Protein AF-A0A2E4VBP7-F1 (afdb_monomer)

Foldseek 3Di:
DVVVVVVVVVVVVVVVVVVVVVVVVVVVVPPPDPPPDDPQLVWQADCLGSVNPVDNPPCPDDDPDDDPPPPDPDDDDDAADFDDDWTGDDPDIDGDHDHDDPPPPPVPPCPPDPNQADPVRHGPVVVVVQVVCPAAHVVRDRPPDPD

Secondary structure (DSSP, 8-state):
-HHHHHHHHHHHHHHHHHHHHHHHHHHHTTSS----S-GGGGSB-STTTTTTSS--TT-S---S--BTTBS-------SSB--SPPEEETTEEE---BPPP-----------S---B-TTS-BHHHHHHHHHH-SS-TTSPPP----

pLDDT: mean 76.21, std 15.66, range [48.09, 95.81]

Sequence (147 aa):
MFKKYVFQNANLQLIFLATLIFLFFTTITQAEQYDQSSEYELYWHQWRGPTSNGIAPRSNNPPLEWSEQQNILWKLEIPGEGHASPIIWKDQIFILTSTPTEIENKEQPVENGNGDTDFFGIPLEQFKQAAQTGGRNRRGEAPNLNL

Solvent-accessible surface area (backbone atoms only — not comparable to full-atom values): 9770 Å² total; per-residue (Å²): 119,68,70,62,57,55,51,53,50,51,53,52,51,50,52,52,50,50,51,50,50,50,54,52,54,62,56,57,72,73,68,75,83,76,75,84,70,58,76,57,66,81,27,32,73,46,82,39,26,62,79,59,74,62,64,67,91,81,66,86,74,74,82,91,66,78,47,102,88,37,90,66,92,77,87,79,93,70,79,55,52,66,87,64,80,64,30,33,51,92,96,43,76,50,75,64,61,48,64,92,70,86,77,74,81,68,74,70,76,78,66,90,66,80,80,54,48,44,99,85,69,45,45,46,69,60,50,52,52,54,62,71,55,59,65,51,46,104,82,67,45,70,80,88,72,91,124

Radius of gyration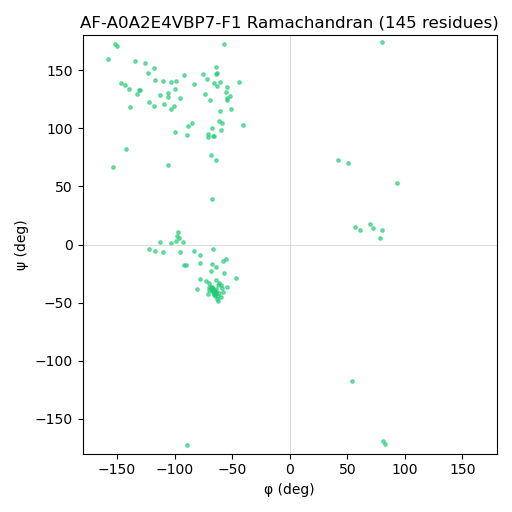: 36.06 Å; Cα contacts (8 Å, |Δi|>4): 85; chains: 1; bounding box: 49×52×113 Å

Mean predicted aligned error: 18.09 Å

Structure (mmCIF, N/CA/C/O backbone):
data_AF-A0A2E4VBP7-F1
#
_entry.id   AF-A0A2E4VBP7-F1
#
loop_
_atom_site.group_PDB
_atom_site.id
_atom_site.type_symbol
_atom_site.label_atom_id
_atom_site.label_alt_id
_atom_site.label_comp_id
_atom_site.label_asym_id
_atom_site.label_entity_id
_atom_site.label_seq_id
_atom_site.pdbx_PDB_ins_code
_atom_site.Cartn_x
_atom_site.Cartn_y
_atom_site.Cartn_z
_atom_site.occupancy
_atom_site.B_iso_or_equiv
_atom_site.auth_seq_id
_atom_site.auth_comp_id
_atom_site.auth_asym_id
_atom_site.auth_atom_id
_atom_site.pdbx_PDB_model_num
ATOM 1 N N . MET A 1 1 ? 24.071 -25.065 -72.689 1.00 60.31 1 MET A N 1
ATOM 2 C CA . MET A 1 1 ? 23.093 -25.614 -71.719 1.00 60.31 1 MET A CA 1
ATOM 3 C C . MET A 1 1 ? 23.465 -25.328 -70.254 1.00 60.31 1 MET A C 1
ATOM 5 O O . MET A 1 1 ? 22.591 -24.916 -69.508 1.00 60.31 1 MET A O 1
ATOM 9 N N . PHE A 1 2 ? 24.744 -25.418 -69.856 1.00 57.00 2 PHE A N 1
ATOM 10 C CA . PHE A 1 2 ? 25.214 -25.187 -68.472 1.00 57.00 2 PHE A CA 1
ATOM 11 C C . PHE A 1 2 ? 24.917 -23.803 -67.856 1.00 57.00 2 PHE A C 1
ATOM 13 O O . PHE A 1 2 ? 24.563 -23.725 -66.684 1.00 57.00 2 PHE A O 1
ATOM 20 N N . LYS A 1 3 ? 24.989 -22.705 -68.627 1.00 51.25 3 LYS A N 1
ATOM 21 C CA . LYS A 1 3 ? 24.734 -21.346 -68.099 1.00 51.25 3 LYS A CA 1
ATOM 22 C C . LYS A 1 3 ? 23.312 -21.155 -67.554 1.00 51.25 3 LYS A C 1
ATOM 24 O O . LYS A 1 3 ? 23.141 -20.440 -66.578 1.00 51.25 3 LYS A O 1
ATOM 29 N N . LYS A 1 4 ? 22.310 -21.819 -68.145 1.00 57.69 4 LYS A N 1
ATOM 30 C CA . LYS A 1 4 ? 20.900 -21.708 -67.727 1.00 57.69 4 LYS A CA 1
ATOM 31 C C . LYS A 1 4 ? 20.665 -22.376 -66.362 1.00 57.69 4 LYS A C 1
ATOM 33 O O . LYS A 1 4 ? 19.942 -21.833 -65.540 1.00 57.69 4 LYS A O 1
ATOM 38 N N . TYR A 1 5 ? 21.357 -23.491 -66.111 1.00 54.72 5 TYR A N 1
ATOM 39 C CA . TYR A 1 5 ? 21.292 -24.258 -64.862 1.00 54.72 5 TYR A CA 1
ATOM 40 C C . TYR A 1 5 ? 21.967 -23.519 -63.691 1.00 54.72 5 TYR A C 1
ATOM 42 O O . TYR A 1 5 ? 21.412 -23.430 -62.602 1.00 54.72 5 TYR A O 1
ATOM 50 N N . VAL A 1 6 ? 23.132 -22.904 -63.933 1.00 59.25 6 VAL A N 1
ATOM 51 C CA . VAL A 1 6 ? 2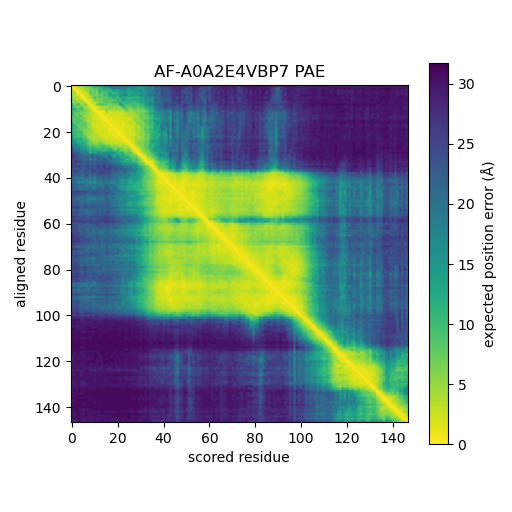3.847 -22.088 -62.929 1.00 59.25 6 VAL A CA 1
ATOM 52 C C . VAL A 1 6 ? 23.054 -20.827 -62.556 1.00 59.25 6 VAL A C 1
ATOM 54 O O . VAL A 1 6 ? 22.961 -20.486 -61.380 1.00 59.25 6 VAL A O 1
ATOM 57 N N . PHE A 1 7 ? 22.425 -20.166 -63.535 1.00 56.53 7 PHE A N 1
ATOM 58 C CA . PHE A 1 7 ? 21.608 -18.966 -63.305 1.00 56.53 7 PHE A CA 1
ATOM 59 C C . PHE A 1 7 ? 20.331 -19.272 -62.504 1.00 56.53 7 PHE A C 1
ATOM 61 O O . PHE A 1 7 ? 19.938 -18.503 -61.631 1.00 56.53 7 PHE A O 1
ATOM 68 N N . GLN A 1 8 ? 19.706 -20.426 -62.760 1.00 60.62 8 GLN A N 1
ATOM 69 C CA . GLN A 1 8 ? 18.514 -20.876 -62.039 1.00 60.62 8 GLN A CA 1
ATOM 70 C C . GLN A 1 8 ? 18.821 -21.209 -60.567 1.00 60.62 8 GLN A C 1
ATOM 72 O O . GLN A 1 8 ? 18.033 -20.867 -59.688 1.00 60.62 8 GLN A O 1
ATOM 77 N N . ASN A 1 9 ? 20.003 -21.771 -60.287 1.00 61.50 9 ASN A N 1
ATOM 78 C CA . ASN A 1 9 ? 20.472 -22.035 -58.924 1.00 61.50 9 ASN A CA 1
ATOM 79 C C . ASN A 1 9 ? 20.822 -20.747 -58.161 1.00 61.50 9 ASN A C 1
ATOM 81 O O . ASN A 1 9 ? 20.487 -20.633 -56.987 1.00 61.50 9 ASN A O 1
ATOM 85 N N . ALA A 1 10 ? 21.441 -19.760 -58.818 1.00 69.06 10 ALA A N 1
ATOM 86 C CA . ALA A 1 10 ? 21.752 -18.468 -58.200 1.00 69.06 10 ALA A CA 1
ATOM 87 C C . ALA A 1 10 ? 20.481 -17.697 -57.797 1.00 69.06 10 ALA A C 1
ATOM 89 O O . ALA A 1 10 ? 20.410 -17.155 -56.697 1.00 69.06 10 ALA A O 1
ATOM 90 N N . ASN A 1 11 ? 19.446 -17.718 -58.644 1.00 75.38 11 ASN A N 1
ATOM 91 C CA . ASN A 1 11 ? 18.155 -17.096 -58.340 1.00 75.38 11 ASN A CA 1
ATOM 92 C C . ASN A 1 11 ? 17.434 -17.797 -57.177 1.00 75.38 11 ASN A C 1
ATOM 94 O O . ASN A 1 11 ? 16.856 -17.128 -56.325 1.00 75.38 11 ASN A O 1
ATOM 98 N N . LEU A 1 12 ? 17.503 -19.131 -57.098 1.00 77.38 12 LEU A N 1
ATOM 99 C CA . LEU A 1 12 ? 16.916 -19.892 -55.992 1.00 77.38 12 LEU A CA 1
ATOM 100 C C . LEU A 1 12 ? 17.642 -19.630 -54.661 1.00 77.38 12 LEU A C 1
ATOM 102 O O . LEU A 1 12 ? 16.993 -19.471 -53.632 1.00 77.38 12 LEU A O 1
ATOM 106 N N . GLN A 1 13 ? 18.975 -19.530 -54.685 1.00 77.81 13 GLN A N 1
ATOM 107 C CA . GLN A 1 13 ? 19.798 -19.184 -53.518 1.00 77.81 13 GLN A CA 1
ATOM 108 C C . GLN A 1 13 ? 19.517 -17.757 -53.024 1.00 77.81 13 GLN A C 1
ATOM 110 O O . GLN A 1 13 ? 19.410 -17.538 -51.820 1.00 77.81 13 GLN A O 1
ATOM 115 N N . LEU A 1 14 ? 19.335 -16.801 -53.941 1.00 81.50 14 LEU A N 1
ATOM 116 C CA . LEU A 1 14 ? 18.959 -15.422 -53.613 1.00 81.50 14 LEU A CA 1
ATOM 117 C C . LEU A 1 14 ? 17.565 -15.336 -52.984 1.00 81.50 14 LEU A C 1
ATOM 119 O O . LEU A 1 14 ? 17.397 -14.632 -51.992 1.00 81.50 14 LEU A O 1
ATOM 123 N N . ILE A 1 15 ? 16.583 -16.074 -53.512 1.00 84.44 15 ILE A N 1
ATOM 124 C CA . ILE A 1 15 ? 15.232 -16.134 -52.934 1.00 84.44 15 ILE A CA 1
ATOM 125 C C . ILE A 1 15 ? 15.282 -16.774 -51.543 1.00 84.44 15 ILE A C 1
ATOM 127 O O . ILE A 1 15 ? 14.703 -16.231 -50.608 1.00 84.44 15 ILE A O 1
ATOM 131 N N . PHE A 1 16 ? 16.023 -17.874 -51.379 1.00 86.25 16 PHE A N 1
ATOM 132 C CA . PHE A 1 16 ? 16.179 -18.551 -50.092 1.00 86.25 16 PHE A CA 1
ATOM 133 C C . PHE A 1 16 ? 16.847 -17.649 -49.040 1.00 86.25 16 PHE A C 1
ATOM 135 O O . PHE A 1 16 ? 16.355 -17.527 -47.917 1.00 86.25 16 PHE A O 1
ATOM 142 N N . LEU A 1 17 ? 17.915 -16.939 -49.418 1.00 86.62 17 LEU A N 1
ATOM 143 C CA . LEU A 1 17 ? 18.590 -15.972 -48.552 1.00 86.62 17 LEU A CA 1
ATOM 144 C C . LEU A 1 17 ? 17.676 -14.787 -48.209 1.00 86.62 17 LEU A C 1
ATOM 146 O O . LEU A 1 17 ? 17.606 -14.394 -47.051 1.00 86.62 17 LEU A O 1
ATOM 150 N N . ALA A 1 18 ? 16.926 -14.257 -49.178 1.00 85.94 18 ALA A N 1
ATOM 151 C CA . ALA A 1 18 ? 15.967 -13.179 -48.946 1.00 85.94 18 ALA A CA 1
ATOM 152 C C . ALA A 1 18 ? 14.828 -13.612 -48.009 1.00 85.94 18 ALA A C 1
ATOM 154 O O . ALA A 1 18 ? 14.436 -12.837 -47.141 1.00 85.94 18 ALA A O 1
ATOM 155 N N . THR A 1 19 ? 14.339 -14.853 -48.117 1.00 84.81 19 THR A N 1
ATOM 156 C CA . THR A 1 19 ? 13.340 -15.395 -47.183 1.00 84.81 19 THR A CA 1
ATOM 157 C C . THR A 1 19 ? 13.907 -15.614 -45.786 1.00 84.81 19 THR A C 1
ATOM 159 O O . THR A 1 19 ? 13.227 -15.310 -44.813 1.00 84.81 19 THR A O 1
ATOM 162 N N . LEU A 1 20 ? 15.159 -16.067 -45.662 1.00 87.50 20 LEU A N 1
ATOM 163 C CA . LEU A 1 20 ? 15.829 -16.192 -44.366 1.00 87.50 20 LEU A CA 1
ATOM 164 C C . LEU A 1 20 ? 16.053 -14.826 -43.717 1.00 87.50 20 LEU A C 1
ATOM 166 O O . LEU A 1 20 ? 15.790 -14.676 -42.531 1.00 87.50 20 LEU A O 1
ATOM 170 N N . ILE A 1 21 ? 16.471 -13.826 -44.494 1.00 86.50 21 ILE A N 1
ATOM 171 C CA . ILE A 1 21 ? 16.630 -12.446 -44.028 1.00 86.50 21 ILE A CA 1
ATOM 172 C C . ILE A 1 21 ? 15.272 -11.878 -43.605 1.00 86.50 21 ILE A C 1
ATOM 174 O O . ILE A 1 21 ? 15.168 -11.331 -42.514 1.00 86.50 21 ILE A O 1
ATOM 178 N N . PHE A 1 22 ? 14.219 -12.054 -44.406 1.00 83.00 22 PHE A N 1
ATOM 179 C CA . PHE A 1 22 ? 12.868 -11.609 -44.056 1.00 83.00 22 PHE A CA 1
ATOM 180 C C . PHE A 1 22 ? 12.374 -12.263 -42.760 1.00 83.00 22 PHE A C 1
ATOM 182 O O . PHE A 1 22 ? 11.915 -11.558 -41.867 1.00 83.00 22 PHE A O 1
ATOM 189 N N . LEU A 1 23 ? 12.555 -13.578 -42.598 1.00 80.94 23 LEU A N 1
ATOM 190 C CA . LEU A 1 23 ? 12.221 -14.281 -41.356 1.00 80.94 23 LEU A CA 1
ATOM 191 C C . LEU A 1 23 ? 13.036 -13.752 -40.165 1.00 80.94 23 LEU A C 1
ATOM 193 O O . LEU A 1 23 ? 12.469 -13.493 -39.105 1.00 80.94 23 LEU A O 1
ATOM 197 N N . PHE A 1 24 ? 14.331 -13.495 -40.351 1.00 76.31 24 PHE A N 1
ATOM 198 C CA . PHE A 1 24 ? 15.199 -12.936 -39.313 1.00 76.31 24 PHE A CA 1
ATOM 199 C C . PHE A 1 24 ? 14.773 -11.513 -38.909 1.00 76.31 24 PHE A C 1
ATOM 201 O O . PHE A 1 24 ? 14.670 -11.208 -37.721 1.00 76.31 24 PHE A O 1
ATOM 208 N N . PHE A 1 25 ? 14.413 -10.661 -39.874 1.00 71.88 25 PHE A N 1
ATOM 209 C CA . PHE A 1 25 ? 13.876 -9.323 -39.608 1.00 71.88 25 PHE A CA 1
ATOM 210 C C . PHE A 1 25 ? 12.503 -9.372 -38.921 1.00 71.88 25 PHE A C 1
ATOM 212 O O . PHE A 1 25 ? 12.286 -8.605 -37.986 1.00 71.88 25 PHE A O 1
ATOM 219 N N . THR A 1 26 ? 11.611 -10.306 -39.286 1.00 68.75 26 THR A N 1
ATOM 220 C CA . THR A 1 26 ? 10.321 -10.467 -38.582 1.00 68.75 26 THR A CA 1
ATOM 221 C C . THR A 1 26 ? 10.486 -10.903 -37.126 1.00 68.75 26 THR A C 1
ATOM 223 O O . THR A 1 26 ? 9.683 -10.510 -36.284 1.00 68.75 26 THR A O 1
ATOM 226 N N . THR A 1 27 ? 11.536 -11.664 -36.796 1.00 62.78 27 THR A N 1
ATOM 227 C CA . THR A 1 27 ? 11.816 -12.050 -35.404 1.00 62.78 27 THR A CA 1
ATOM 228 C C . THR A 1 27 ? 12.455 -10.933 -34.581 1.00 62.78 27 THR A C 1
ATOM 230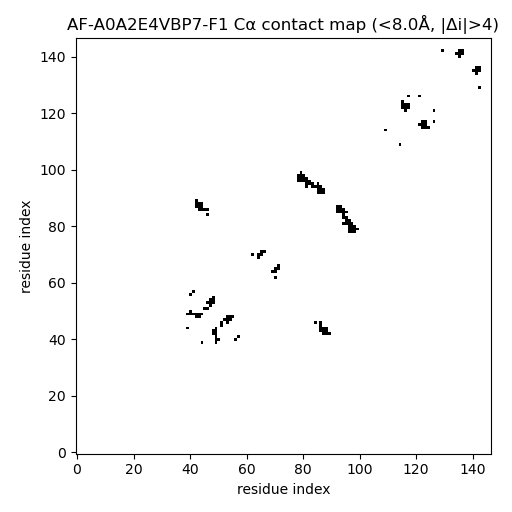 O O . THR A 1 27 ? 12.209 -10.861 -33.381 1.00 62.78 27 THR A O 1
ATOM 233 N N . ILE A 1 28 ? 13.229 -10.032 -35.198 1.00 64.81 28 ILE A N 1
ATOM 234 C CA . ILE A 1 28 ? 13.880 -8.928 -34.473 1.00 64.81 28 ILE A CA 1
ATOM 235 C C . ILE A 1 28 ? 12.857 -7.859 -34.049 1.00 64.81 28 ILE A C 1
ATOM 237 O O . ILE A 1 28 ? 12.993 -7.286 -32.974 1.00 64.81 28 ILE A O 1
ATOM 241 N N . THR A 1 29 ? 11.777 -7.649 -34.814 1.00 59.28 29 THR A N 1
ATOM 242 C CA . THR A 1 29 ? 10.710 -6.689 -34.453 1.00 59.28 29 THR A CA 1
ATOM 243 C C . THR A 1 29 ? 9.943 -7.060 -33.173 1.00 59.28 29 THR A C 1
ATOM 245 O O . THR A 1 29 ? 9.342 -6.186 -32.560 1.00 59.28 29 THR A O 1
ATOM 248 N N . GLN A 1 30 ? 9.982 -8.319 -32.723 1.00 58.31 30 GLN A N 1
ATOM 249 C CA . GLN A 1 30 ? 9.288 -8.770 -31.504 1.00 58.31 30 GLN A CA 1
ATOM 250 C C . GLN A 1 30 ? 10.164 -8.703 -30.237 1.00 58.31 30 GLN A C 1
ATOM 252 O O . GLN A 1 30 ? 9.723 -9.125 -29.171 1.00 58.31 30 GLN A O 1
ATOM 257 N N . ALA A 1 31 ? 11.411 -8.229 -30.335 1.00 56.66 31 ALA A N 1
ATOM 258 C CA . ALA A 1 31 ? 12.365 -8.256 -29.223 1.00 56.66 31 ALA A CA 1
ATOM 259 C C . ALA A 1 31 ? 12.415 -6.958 -28.399 1.00 56.66 31 ALA A C 1
ATOM 261 O O . ALA A 1 31 ? 13.075 -6.920 -27.361 1.00 56.66 31 ALA A O 1
ATOM 262 N N . GLU A 1 32 ? 11.725 -5.899 -28.818 1.00 59.78 32 GLU A N 1
ATOM 263 C CA . GLU A 1 32 ? 11.747 -4.628 -28.102 1.00 59.78 32 GLU A CA 1
ATOM 264 C C . GLU A 1 32 ? 10.449 -4.451 -27.303 1.00 59.78 32 GLU A C 1
ATOM 266 O O . GLU A 1 32 ? 9.375 -4.338 -27.880 1.00 59.78 32 GLU A O 1
ATOM 271 N N . GLN A 1 33 ? 10.580 -4.399 -25.968 1.00 55.91 33 GLN A N 1
ATOM 272 C CA . GLN A 1 33 ? 9.536 -4.134 -24.955 1.00 55.91 33 GLN A CA 1
ATOM 273 C C . GLN A 1 33 ? 8.836 -5.365 -24.339 1.00 55.91 33 GLN A C 1
ATOM 275 O O . GLN A 1 33 ? 7.615 -5.414 -24.230 1.00 55.91 33 GLN A O 1
ATOM 280 N N . TYR A 1 34 ? 9.604 -6.323 -23.815 1.00 51.19 34 TYR A N 1
ATOM 281 C CA . TYR A 1 34 ? 9.141 -7.103 -22.659 1.00 51.19 34 TYR A CA 1
ATOM 282 C C . TYR A 1 34 ? 9.798 -6.504 -21.409 1.00 51.19 34 TYR A C 1
ATOM 284 O O . TYR A 1 34 ? 10.967 -6.782 -21.135 1.00 51.19 34 TYR A O 1
ATOM 292 N N . ASP A 1 35 ? 9.091 -5.623 -20.691 1.00 57.62 35 ASP A N 1
ATOM 293 C CA . ASP A 1 35 ? 9.496 -5.218 -19.337 1.00 57.62 35 ASP A CA 1
ATOM 294 C C . ASP A 1 35 ? 9.528 -6.505 -18.495 1.00 57.62 35 ASP A C 1
ATOM 296 O O . ASP A 1 35 ? 8.496 -7.098 -18.200 1.00 57.62 35 ASP A O 1
ATOM 300 N N . GLN A 1 36 ? 10.731 -7.004 -18.204 1.00 53.25 36 GLN A N 1
ATOM 301 C CA . GLN A 1 36 ? 10.957 -8.225 -17.421 1.00 53.25 36 GLN A CA 1
ATOM 302 C C . GLN A 1 36 ? 10.527 -8.068 -15.953 1.00 53.25 36 GLN A C 1
ATOM 304 O O . GLN A 1 36 ? 10.609 -9.039 -15.200 1.00 53.25 36 GLN A O 1
ATOM 309 N N . SER A 1 37 ? 10.086 -6.882 -15.515 1.00 61.66 37 SER A N 1
ATOM 310 C CA . SER A 1 37 ? 9.530 -6.733 -14.175 1.00 61.66 37 SER A CA 1
ATOM 311 C C . SER A 1 37 ? 8.186 -7.452 -14.071 1.00 61.66 37 SER A C 1
ATOM 313 O O . SER A 1 37 ? 7.261 -7.245 -14.856 1.00 61.66 37 SER A O 1
ATOM 315 N N . SER A 1 38 ? 8.086 -8.353 -13.095 1.00 76.38 38 SER A N 1
ATOM 316 C CA . SER A 1 38 ? 6.816 -9.006 -12.797 1.00 76.38 38 SER A CA 1
ATOM 317 C C . SER A 1 38 ? 5.786 -7.944 -12.392 1.00 76.38 38 SER A C 1
ATOM 319 O O . SER A 1 38 ? 6.133 -7.021 -11.657 1.00 76.38 38 SER A O 1
ATOM 321 N N . GLU A 1 39 ? 4.531 -8.079 -12.836 1.00 84.00 39 GLU A N 1
ATOM 322 C CA . GLU A 1 39 ? 3.416 -7.160 -12.521 1.00 84.00 39 GLU A CA 1
ATOM 323 C C . GLU A 1 39 ? 3.333 -6.811 -11.018 1.00 84.00 39 GLU A C 1
ATOM 325 O O . GLU A 1 39 ? 2.945 -5.706 -10.650 1.00 84.00 39 GLU A O 1
ATOM 330 N N . TYR A 1 40 ? 3.780 -7.721 -10.150 1.00 85.69 40 TYR A N 1
ATOM 331 C CA . TYR A 1 40 ? 3.891 -7.542 -8.703 1.00 85.69 40 TYR A CA 1
ATOM 332 C C . TYR A 1 40 ? 4.715 -6.317 -8.278 1.00 85.69 40 TYR A C 1
ATOM 334 O O . TYR A 1 40 ? 4.332 -5.652 -7.322 1.00 85.69 40 TYR A O 1
ATOM 342 N N . GLU A 1 41 ? 5.785 -5.970 -8.999 1.00 89.38 41 GLU A N 1
ATOM 343 C CA . GLU A 1 41 ? 6.663 -4.823 -8.696 1.00 89.38 41 GLU A CA 1
ATOM 344 C C . GLU A 1 41 ? 5.965 -3.464 -8.880 1.00 89.38 41 GLU A C 1
ATOM 346 O O . GLU A 1 41 ? 6.440 -2.438 -8.389 1.00 89.38 41 GLU A O 1
ATOM 351 N N . LEU A 1 42 ? 4.827 -3.441 -9.585 1.00 90.12 42 LEU A N 1
ATOM 352 C CA . LEU A 1 42 ? 3.996 -2.247 -9.744 1.00 90.12 42 LEU A CA 1
ATOM 353 C C . LEU A 1 42 ? 3.135 -1.964 -8.506 1.00 90.12 42 LEU A C 1
ATOM 355 O O . LEU A 1 42 ? 2.599 -0.863 -8.378 1.00 90.12 42 LEU A O 1
ATOM 359 N N . TYR A 1 43 ? 2.986 -2.939 -7.608 1.00 93.31 43 TYR A N 1
ATOM 360 C CA . TYR A 1 43 ? 2.018 -2.910 -6.518 1.00 93.31 43 TYR A CA 1
ATOM 361 C C . TYR A 1 43 ? 2.674 -3.132 -5.151 1.00 93.31 43 TYR A C 1
ATOM 363 O O . TYR A 1 43 ? 3.737 -3.733 -5.025 1.00 93.31 43 TYR A O 1
ATOM 371 N N . TRP A 1 44 ? 2.019 -2.657 -4.089 1.00 94.50 44 TRP A N 1
ATOM 372 C CA . TRP A 1 44 ? 2.490 -2.810 -2.709 1.00 94.50 44 TRP A CA 1
ATOM 373 C C . TRP A 1 44 ? 1.646 -3.862 -1.989 1.00 94.50 44 TRP A C 1
ATOM 375 O O . TRP A 1 44 ? 0.828 -3.564 -1.119 1.00 94.50 44 TRP A O 1
ATOM 385 N N . HIS A 1 45 ? 1.806 -5.112 -2.416 1.00 93.31 45 HIS A N 1
ATOM 386 C CA . HIS A 1 45 ? 0.877 -6.195 -2.087 1.00 93.31 45 HIS A CA 1
ATOM 387 C C . HIS A 1 45 ? 1.110 -6.871 -0.725 1.00 93.31 45 HIS A C 1
ATOM 389 O O . HIS A 1 45 ? 0.345 -7.749 -0.334 1.00 93.31 45 HIS A O 1
ATOM 395 N N . GLN A 1 46 ? 2.178 -6.515 -0.010 1.00 92.44 46 GLN A N 1
ATOM 396 C CA . GLN A 1 46 ? 2.552 -7.135 1.262 1.00 92.44 46 GLN A CA 1
ATOM 397 C C . GLN A 1 46 ? 3.318 -6.168 2.166 1.00 92.44 46 GLN A C 1
ATOM 399 O O . GLN A 1 46 ? 3.731 -5.078 1.752 1.00 92.44 46 GLN A O 1
ATOM 404 N N . TRP A 1 47 ? 3.560 -6.600 3.407 1.00 92.56 47 TRP A N 1
ATOM 405 C CA . TRP A 1 47 ? 4.431 -5.877 4.327 1.00 92.56 47 TRP A CA 1
ATOM 406 C C . TRP A 1 47 ? 5.803 -5.656 3.684 1.00 92.56 47 TRP A C 1
ATOM 408 O O . TRP A 1 47 ? 6.464 -6.608 3.281 1.00 92.56 47 TRP A O 1
ATOM 418 N N . ARG A 1 48 ? 6.224 -4.385 3.615 1.00 92.88 48 ARG A N 1
ATOM 419 C CA . ARG A 1 48 ? 7.481 -3.928 2.990 1.00 92.88 48 ARG A CA 1
ATOM 420 C C . ARG A 1 48 ? 7.547 -4.031 1.458 1.00 92.88 48 ARG A C 1
ATOM 422 O O . ARG A 1 48 ? 8.639 -3.916 0.905 1.00 92.88 48 ARG A O 1
ATOM 429 N N . GLY A 1 49 ? 6.407 -4.157 0.783 1.00 92.75 49 GLY A N 1
ATOM 430 C CA . GLY A 1 49 ? 6.313 -3.983 -0.666 1.00 92.75 49 GLY A CA 1
ATOM 431 C C . GLY A 1 49 ? 6.748 -5.210 -1.477 1.00 92.75 49 GLY A C 1
ATOM 432 O O . GLY A 1 49 ? 6.913 -6.295 -0.915 1.00 92.75 49 GLY A O 1
ATOM 433 N N . PRO A 1 50 ? 6.915 -5.062 -2.801 1.00 92.50 50 PRO A N 1
ATOM 434 C CA . PRO A 1 50 ? 7.106 -6.192 -3.716 1.00 92.50 50 PRO A CA 1
ATOM 435 C C . PRO A 1 50 ? 8.383 -6.990 -3.420 1.00 92.50 50 PRO A C 1
ATOM 437 O O . PRO A 1 50 ? 8.382 -8.217 -3.450 1.00 92.50 50 PRO A O 1
ATOM 440 N N . THR A 1 51 ? 9.438 -6.297 -2.993 1.00 92.50 51 THR A N 1
ATOM 441 C CA . THR A 1 51 ? 10.753 -6.867 -2.666 1.00 92.50 51 THR A CA 1
ATOM 442 C C . THR A 1 51 ? 10.972 -7.122 -1.171 1.00 92.50 51 THR A C 1
ATOM 444 O O . THR A 1 51 ? 12.092 -7.424 -0.758 1.00 92.50 51 THR A O 1
ATOM 447 N N . SER A 1 52 ? 9.945 -6.959 -0.326 1.00 92.44 52 SER A N 1
ATOM 448 C CA . SER A 1 52 ? 9.996 -7.169 1.136 1.00 92.44 52 SER A CA 1
ATOM 449 C C . SER A 1 52 ? 11.058 -6.356 1.902 1.00 92.44 52 SER A C 1
ATOM 451 O O . SER A 1 52 ? 11.345 -6.639 3.067 1.00 92.44 52 SER A O 1
ATOM 453 N N . ASN A 1 53 ? 11.641 -5.324 1.290 1.00 93.81 53 ASN A N 1
ATOM 454 C CA . ASN A 1 53 ? 12.719 -4.506 1.863 1.00 93.81 53 ASN A CA 1
ATOM 455 C C . ASN A 1 53 ? 12.279 -3.071 2.215 1.00 93.81 53 ASN A C 1
ATOM 457 O O . ASN A 1 53 ? 13.039 -2.338 2.841 1.00 93.81 53 ASN A O 1
ATOM 461 N N . GLY A 1 54 ? 11.050 -2.677 1.867 1.00 91.31 54 GLY A N 1
ATOM 462 C CA . GLY A 1 54 ? 10.492 -1.354 2.146 1.00 91.31 54 GLY A CA 1
ATOM 463 C C . GLY A 1 54 ? 10.948 -0.270 1.172 1.00 91.31 54 GLY A C 1
ATOM 464 O O . GLY A 1 54 ? 10.736 0.907 1.448 1.00 91.31 54 GLY A O 1
ATOM 465 N N . ILE A 1 55 ? 11.567 -0.644 0.051 1.00 91.12 55 ILE A N 1
ATOM 466 C CA . ILE A 1 55 ? 12.021 0.281 -0.989 1.00 91.12 55 ILE A CA 1
ATOM 467 C C . ILE A 1 55 ? 10.998 0.278 -2.124 1.00 91.12 55 ILE A C 1
ATOM 469 O O . ILE A 1 55 ? 10.565 -0.782 -2.562 1.00 91.12 55 ILE A O 1
ATOM 473 N N . ALA A 1 56 ? 10.618 1.463 -2.608 1.00 89.81 56 ALA A N 1
ATOM 474 C CA . ALA A 1 56 ? 9.764 1.608 -3.781 1.00 89.81 56 ALA A CA 1
ATOM 475 C C . ALA A 1 56 ? 10.629 1.568 -5.060 1.00 89.81 56 ALA A C 1
ATOM 477 O O . ALA A 1 56 ? 11.289 2.561 -5.366 1.00 89.81 56 ALA A O 1
ATOM 478 N N . PRO A 1 57 ? 10.636 0.463 -5.827 1.00 86.62 57 PRO A N 1
ATOM 479 C CA . PRO A 1 57 ? 11.609 0.234 -6.903 1.00 86.62 57 PRO A CA 1
ATOM 480 C C . PRO A 1 57 ? 11.440 1.180 -8.098 1.00 86.62 57 PRO A C 1
ATOM 482 O O . PRO A 1 57 ? 12.385 1.402 -8.850 1.00 86.62 57 PRO A O 1
ATOM 485 N N . ARG A 1 58 ? 10.239 1.742 -8.281 1.00 80.94 58 ARG A N 1
ATOM 486 C CA . ARG A 1 58 ? 9.890 2.622 -9.410 1.00 80.94 58 ARG A CA 1
ATOM 487 C C . ARG A 1 58 ? 9.628 4.073 -8.996 1.00 80.94 58 ARG A C 1
ATOM 489 O O . ARG A 1 58 ? 9.269 4.893 -9.839 1.00 80.94 58 ARG A O 1
ATOM 496 N N . SER A 1 59 ? 9.778 4.399 -7.711 1.00 78.44 59 SER A N 1
ATOM 497 C CA . SER A 1 59 ? 9.557 5.760 -7.218 1.00 78.44 59 SER A CA 1
ATOM 498 C C . SER A 1 59 ? 10.855 6.555 -7.293 1.00 78.44 59 SER A C 1
ATOM 500 O O . SER A 1 59 ? 11.680 6.511 -6.385 1.00 78.44 59 SER A O 1
ATOM 502 N N . ASN A 1 60 ? 11.039 7.280 -8.395 1.00 78.19 60 ASN A N 1
ATOM 503 C CA . ASN A 1 60 ? 12.270 8.040 -8.626 1.00 78.19 60 ASN A CA 1
ATOM 504 C C . ASN A 1 60 ? 12.205 9.476 -8.086 1.00 78.19 60 ASN A C 1
ATOM 506 O O . ASN A 1 60 ? 13.242 10.117 -7.955 1.00 78.19 60 ASN A O 1
ATOM 510 N N . ASN A 1 61 ? 11.007 10.000 -7.806 1.00 87.56 61 ASN A N 1
ATOM 511 C CA . ASN A 1 61 ? 10.834 11.389 -7.380 1.00 87.56 61 ASN A CA 1
ATOM 512 C C . ASN A 1 61 ? 9.569 11.581 -6.520 1.00 87.56 61 ASN A C 1
ATOM 514 O O . ASN A 1 61 ? 8.602 12.197 -6.980 1.00 87.56 61 ASN A O 1
ATOM 518 N N . PRO A 1 62 ? 9.520 11.012 -5.301 1.00 89.44 62 PRO A N 1
ATOM 519 C CA . PRO A 1 62 ? 8.421 11.284 -4.384 1.00 89.44 62 PRO A CA 1
ATOM 520 C C . PRO A 1 62 ? 8.421 12.771 -3.974 1.00 89.44 62 PRO A C 1
ATOM 522 O O . PRO A 1 62 ? 9.493 13.369 -3.846 1.00 89.44 62 PRO A O 1
ATOM 525 N N . PRO A 1 63 ? 7.249 13.388 -3.745 1.00 91.06 63 PRO A N 1
ATOM 526 C CA . PRO A 1 63 ? 7.185 14.766 -3.272 1.00 91.06 63 PRO A CA 1
ATOM 527 C C . PRO A 1 63 ? 7.818 14.897 -1.880 1.00 91.06 63 PRO A C 1
ATOM 529 O O . PRO A 1 63 ? 7.598 14.071 -0.991 1.00 91.06 63 PRO A O 1
ATOM 532 N N . LEU A 1 64 ? 8.619 15.950 -1.709 1.00 94.19 64 LEU A N 1
ATOM 533 C CA . LEU A 1 64 ? 9.403 16.204 -0.494 1.00 94.19 64 LEU A CA 1
ATOM 534 C C . LEU A 1 64 ? 8.664 17.072 0.533 1.00 94.19 64 LEU A C 1
ATOM 536 O O . LEU A 1 64 ? 9.030 17.088 1.704 1.00 94.19 64 LEU A O 1
ATOM 540 N N . GLU A 1 65 ? 7.624 17.778 0.100 1.00 95.44 65 GLU A N 1
ATOM 541 C CA . GLU A 1 65 ? 6.821 18.670 0.934 1.00 95.44 65 GLU A CA 1
ATOM 542 C C . GLU A 1 65 ? 5.383 18.170 1.001 1.00 95.44 65 GLU A C 1
ATOM 544 O O . GLU A 1 65 ? 4.836 17.710 -0.001 1.00 95.44 65 GLU A O 1
ATOM 549 N N . TRP A 1 66 ? 4.762 18.276 2.170 1.00 94.62 66 TRP A N 1
ATOM 550 C CA . TRP A 1 66 ? 3.396 17.819 2.405 1.00 94.62 66 TRP A CA 1
ATOM 551 C C . TRP A 1 66 ? 2.691 18.789 3.347 1.00 94.62 66 TRP A C 1
ATOM 553 O O . TRP A 1 66 ? 3.270 19.222 4.344 1.00 94.62 66 TRP A O 1
ATOM 563 N N . SER A 1 67 ? 1.436 19.116 3.050 1.00 93.06 67 SER A N 1
ATOM 564 C CA . SER A 1 67 ? 0.560 19.869 3.951 1.00 93.06 67 SER A CA 1
ATOM 565 C C . SER A 1 67 ? -0.894 19.470 3.716 1.00 93.06 67 SER A C 1
ATOM 567 O O . SER A 1 67 ? -1.204 18.811 2.727 1.00 93.06 67 SER A O 1
ATOM 569 N N . GLU A 1 68 ? -1.809 19.913 4.580 1.00 90.62 68 GLU A N 1
ATOM 570 C CA . GLU A 1 68 ? -3.255 19.724 4.367 1.00 90.62 68 GLU A CA 1
ATOM 571 C C . GLU A 1 68 ? -3.749 20.345 3.040 1.00 90.62 68 GLU A C 1
ATOM 573 O O . GLU A 1 68 ? -4.851 20.0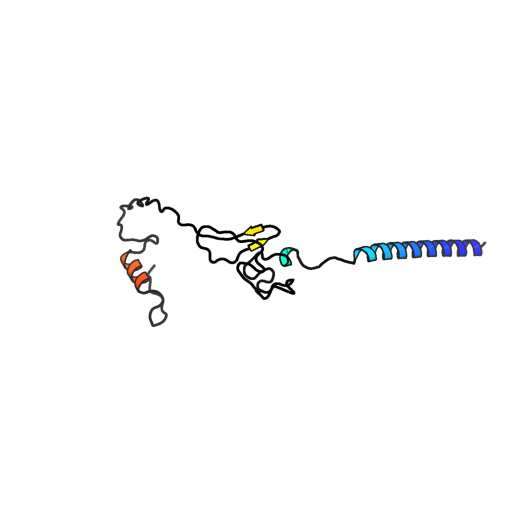40 2.594 1.00 90.62 68 GLU A O 1
ATOM 578 N N . GLN A 1 69 ? -2.949 21.204 2.393 1.00 91.56 69 GLN A N 1
ATOM 579 C CA . GLN A 1 69 ? -3.274 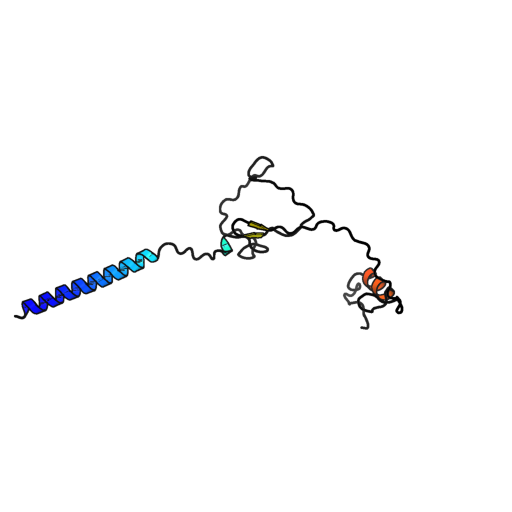21.857 1.122 1.00 91.56 69 GLN A CA 1
ATOM 580 C C . GLN A 1 69 ? -2.328 21.483 -0.034 1.00 91.56 69 GLN A C 1
ATOM 582 O O . GLN A 1 69 ? -2.567 21.906 -1.164 1.00 91.56 69 GLN A O 1
ATOM 587 N N . GLN A 1 70 ? -1.255 20.724 0.211 1.00 94.94 70 GLN A N 1
ATOM 588 C CA . GLN A 1 70 ? -0.199 20.452 -0.770 1.00 94.94 70 GLN A CA 1
ATOM 589 C C . GLN A 1 70 ? 0.091 18.955 -0.860 1.00 94.94 70 GLN A C 1
ATOM 591 O O . GLN A 1 70 ? 0.308 18.288 0.148 1.00 94.94 70 GLN A O 1
ATOM 596 N N . ASN A 1 71 ? 0.159 18.448 -2.094 1.00 94.31 71 ASN A N 1
ATOM 597 C CA . ASN A 1 71 ? 0.522 17.066 -2.423 1.00 94.31 71 ASN A CA 1
ATOM 598 C C . ASN A 1 71 ? -0.414 15.975 -1.851 1.00 94.31 71 ASN A C 1
ATOM 600 O O . ASN A 1 71 ? -0.105 14.795 -1.974 1.00 94.31 71 ASN A O 1
ATOM 604 N N . ILE A 1 72 ? -1.595 16.334 -1.328 1.00 93.69 72 ILE A N 1
ATOM 605 C CA . ILE A 1 72 ? -2.671 15.400 -0.953 1.00 93.69 72 ILE A CA 1
ATOM 606 C C . ILE A 1 72 ? -3.736 15.378 -2.056 1.00 93.69 72 ILE A C 1
ATOM 608 O O . ILE A 1 72 ? -4.359 16.397 -2.340 1.00 93.69 72 ILE A O 1
ATOM 612 N N . LEU A 1 73 ? -3.966 14.210 -2.668 1.00 92.62 73 LEU A N 1
ATOM 613 C CA . LEU A 1 73 ? -5.000 14.040 -3.699 1.00 92.62 73 LEU A CA 1
ATOM 614 C C . LEU A 1 73 ? -6.401 13.865 -3.094 1.00 92.62 73 LEU A C 1
ATOM 616 O O . LEU A 1 73 ? -7.385 14.357 -3.639 1.00 92.62 73 LEU A O 1
ATOM 620 N N . TRP A 1 74 ? -6.492 13.140 -1.981 1.00 93.88 74 TRP A N 1
ATOM 621 C CA . TRP A 1 74 ? -7.736 12.861 -1.273 1.00 93.88 74 TRP A CA 1
ATOM 622 C C . TRP A 1 74 ? -7.447 12.499 0.184 1.00 93.88 74 TRP A C 1
ATOM 624 O O . TRP A 1 74 ? -6.339 12.094 0.537 1.00 93.88 74 TRP A O 1
ATOM 634 N N . LYS A 1 75 ? -8.472 12.638 1.025 1.00 91.69 75 LYS A N 1
ATOM 635 C CA . LYS A 1 75 ? -8.466 12.249 2.435 1.00 91.69 75 LYS A CA 1
ATOM 636 C C . LYS A 1 75 ? -9.817 11.623 2.751 1.00 91.69 75 LYS A C 1
ATOM 638 O O . LYS A 1 75 ? -10.846 12.155 2.341 1.00 91.69 75 LYS A O 1
ATOM 643 N N . LEU A 1 76 ? -9.800 10.493 3.444 1.00 92.50 76 LEU A N 1
ATOM 644 C CA . LEU A 1 76 ? -10.997 9.757 3.828 1.00 92.50 76 LEU A CA 1
ATOM 645 C C . LEU A 1 76 ? -10.891 9.393 5.306 1.00 92.50 76 LEU A C 1
ATOM 647 O O . LEU A 1 76 ? -9.867 8.863 5.734 1.00 92.50 76 LEU A O 1
ATOM 651 N N . GLU A 1 77 ? -11.937 9.692 6.071 1.00 92.94 77 GLU A N 1
ATOM 652 C CA . GLU A 1 77 ? -12.062 9.214 7.445 1.00 92.94 77 GLU A CA 1
ATOM 653 C C . GLU A 1 77 ? -12.398 7.721 7.427 1.00 92.94 77 GLU A C 1
ATOM 655 O O . GLU A 1 77 ? -13.302 7.284 6.712 1.00 92.94 77 GLU A O 1
ATOM 660 N N . ILE A 1 78 ? -11.640 6.936 8.189 1.00 92.50 78 ILE A N 1
ATOM 661 C CA . ILE A 1 78 ? -11.783 5.485 8.251 1.00 92.50 78 ILE A CA 1
ATOM 662 C C . ILE A 1 78 ? -12.278 5.121 9.656 1.00 92.50 78 ILE A C 1
ATOM 664 O O . ILE A 1 78 ? -11.662 5.550 10.629 1.00 92.50 78 ILE A O 1
ATOM 668 N N . PRO A 1 79 ? -13.360 4.334 9.789 1.00 91.94 79 PRO A N 1
ATOM 669 C CA . PRO A 1 79 ? -13.883 3.956 11.092 1.00 91.94 79 PRO A CA 1
ATOM 670 C C . PRO A 1 79 ? -12.975 2.947 11.805 1.00 91.94 79 PRO A C 1
ATOM 672 O O . PRO A 1 79 ? -12.469 1.992 11.204 1.00 91.94 79 PRO A O 1
ATOM 675 N N . GLY A 1 80 ? -12.873 3.115 13.122 1.00 92.19 80 GLY A N 1
ATOM 676 C CA . GLY A 1 80 ? -12.101 2.235 13.990 1.00 92.19 80 GLY A CA 1
ATOM 677 C C . GLY A 1 80 ? -10.609 2.559 14.021 1.00 92.19 80 GLY A C 1
ATOM 678 O O . GLY A 1 80 ? -10.153 3.568 13.495 1.00 92.19 80 GLY A O 1
ATOM 679 N N . GLU A 1 81 ? -9.851 1.674 14.658 1.00 91.81 81 GLU A N 1
ATOM 680 C CA . GLU A 1 81 ? -8.409 1.815 14.876 1.00 91.81 81 GLU A CA 1
ATOM 681 C C . GLU A 1 81 ? -7.639 0.797 14.025 1.00 91.81 81 GLU A C 1
ATOM 683 O O . GLU A 1 81 ? -8.057 -0.355 13.891 1.00 91.81 81 GLU A O 1
ATOM 688 N N . GLY A 1 82 ? -6.498 1.185 13.454 1.00 91.12 82 GLY A N 1
ATOM 689 C CA . GLY A 1 82 ? -5.689 0.311 12.600 1.00 91.12 82 GLY A CA 1
ATOM 690 C C . GLY A 1 82 ? -4.192 0.579 12.731 1.00 91.12 82 GLY A C 1
ATOM 691 O O .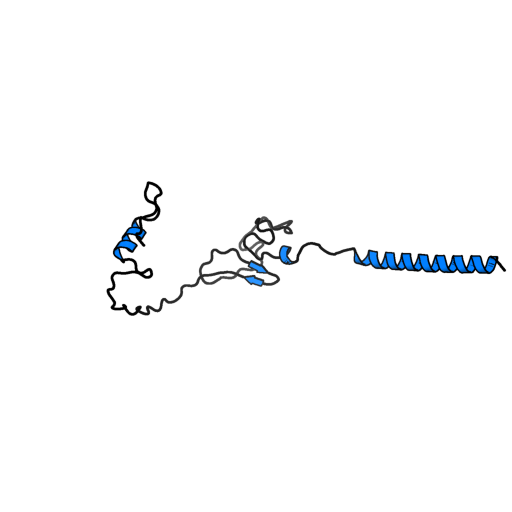 GLY A 1 82 ? -3.752 1.723 12.794 1.00 91.12 82 GLY A O 1
ATOM 692 N N . HIS A 1 83 ? -3.392 -0.491 12.755 1.00 90.88 83 HIS A N 1
ATOM 693 C CA . HIS A 1 83 ? -1.921 -0.420 12.830 1.00 90.88 83 HIS A CA 1
ATOM 694 C C . HIS A 1 83 ? -1.218 -1.132 11.668 1.00 90.88 83 HIS A C 1
ATOM 696 O O . HIS A 1 83 ? 0.010 -1.125 11.579 1.00 90.88 83 HIS A O 1
ATOM 702 N N . ALA A 1 84 ? -1.981 -1.785 10.790 1.00 90.19 84 ALA A N 1
ATOM 703 C CA . ALA A 1 84 ? -1.431 -2.485 9.641 1.00 90.19 84 ALA A CA 1
ATOM 704 C C . ALA A 1 84 ? -1.015 -1.491 8.549 1.00 90.19 84 ALA A C 1
ATOM 706 O O . ALA A 1 84 ? -1.670 -0.471 8.334 1.00 90.19 84 ALA A O 1
ATOM 707 N N . SER A 1 85 ? 0.048 -1.819 7.812 1.00 90.62 85 SER A N 1
ATOM 708 C CA . SER A 1 85 ? 0.358 -1.115 6.568 1.00 90.62 85 SER A CA 1
ATOM 709 C C . SER A 1 85 ? -0.745 -1.378 5.537 1.00 90.62 85 SER A C 1
ATOM 711 O O . SER A 1 85 ? -1.168 -2.532 5.416 1.00 90.62 85 SER A O 1
ATOM 713 N N . PRO A 1 86 ? -1.173 -0.369 4.762 1.00 93.50 86 PRO A N 1
ATOM 714 C CA . PRO A 1 86 ? -2.127 -0.578 3.682 1.00 93.50 86 PRO A CA 1
ATOM 715 C C . PRO A 1 86 ? -1.538 -1.489 2.599 1.00 93.50 86 PRO A C 1
ATOM 717 O O . PRO A 1 86 ? -0.323 -1.525 2.386 1.00 93.50 86 PRO A O 1
ATOM 720 N N . ILE A 1 87 ? -2.418 -2.197 1.896 1.00 95.81 87 ILE A N 1
ATOM 721 C CA . ILE A 1 87 ? -2.082 -2.991 0.713 1.00 95.81 87 ILE A CA 1
ATOM 722 C C . ILE A 1 87 ? -2.597 -2.242 -0.511 1.00 95.81 87 ILE A C 1
ATOM 724 O O . ILE A 1 87 ? -3.777 -1.903 -0.575 1.00 95.81 87 ILE A O 1
ATOM 728 N N . ILE A 1 88 ? -1.721 -2.009 -1.487 1.00 95.06 88 ILE A N 1
ATOM 729 C CA . ILE A 1 88 ? -2.082 -1.403 -2.770 1.00 95.06 88 ILE A CA 1
ATOM 730 C C . ILE A 1 88 ? -1.990 -2.479 -3.841 1.00 95.06 88 ILE A C 1
ATOM 732 O O . ILE A 1 88 ? -0.917 -3.045 -4.050 1.00 95.06 88 ILE A O 1
ATOM 736 N N . TRP A 1 89 ? -3.099 -2.741 -4.529 1.00 95.00 89 TRP A N 1
ATOM 737 C CA . TRP A 1 89 ? -3.161 -3.694 -5.631 1.00 95.00 89 TRP A CA 1
ATOM 738 C C . TRP A 1 89 ? -4.018 -3.133 -6.753 1.00 95.00 89 TRP A C 1
ATOM 740 O O . TRP A 1 89 ? -5.211 -2.901 -6.564 1.00 95.00 89 TRP A O 1
ATOM 750 N N . LYS A 1 90 ? -3.423 -2.944 -7.933 1.00 93.56 90 LYS A N 1
ATOM 751 C CA . LYS A 1 90 ? -4.109 -2.358 -9.090 1.00 93.56 90 LYS A CA 1
ATOM 752 C C . LYS A 1 90 ? -4.728 -1.006 -8.734 1.00 93.56 90 LYS A C 1
ATOM 754 O O . LYS A 1 90 ? -4.011 -0.070 -8.396 1.00 93.56 90 LYS A O 1
ATOM 759 N N . ASP A 1 91 ? -6.041 -0.922 -8.831 1.00 95.25 91 ASP A N 1
ATOM 760 C CA . ASP A 1 91 ? -6.887 0.239 -8.597 1.00 95.25 91 ASP A CA 1
ATOM 761 C C . ASP A 1 91 ? -7.504 0.258 -7.188 1.00 95.25 91 ASP A C 1
ATOM 763 O O . ASP A 1 91 ? -8.386 1.067 -6.908 1.00 95.25 91 ASP A O 1
ATOM 767 N N . GLN A 1 92 ? -7.050 -0.624 -6.293 1.00 95.75 92 GLN A N 1
ATOM 768 C CA . GLN A 1 92 ? -7.642 -0.834 -4.976 1.00 95.75 92 GLN A CA 1
ATOM 769 C C . GLN A 1 92 ? -6.635 -0.638 -3.843 1.00 95.75 92 GLN A C 1
ATOM 771 O O . GLN A 1 92 ? -5.445 -0.950 -3.953 1.00 95.75 92 GLN A O 1
ATOM 776 N N . ILE A 1 93 ? -7.160 -0.149 -2.719 1.00 95.25 93 ILE A N 1
ATOM 777 C CA . ILE A 1 93 ? -6.442 0.011 -1.458 1.00 95.25 93 ILE A CA 1
ATOM 778 C C . ILE A 1 93 ? -7.195 -0.790 -0.397 1.00 95.25 93 ILE A C 1
ATOM 780 O O . ILE A 1 93 ? -8.374 -0.544 -0.153 1.00 95.25 93 ILE A O 1
ATOM 784 N N . PHE A 1 94 ? -6.508 -1.734 0.242 1.00 95.31 94 PHE A N 1
ATOM 785 C CA . PHE A 1 94 ? -7.051 -2.534 1.335 1.00 95.31 94 PHE A CA 1
ATOM 786 C C . PHE A 1 94 ? -6.447 -2.070 2.656 1.00 95.31 94 PHE A C 1
ATOM 788 O O . PHE A 1 94 ? -5.226 -1.936 2.786 1.00 95.31 94 PHE A O 1
ATOM 795 N N . ILE A 1 95 ? -7.311 -1.830 3.640 1.00 95.00 95 ILE A N 1
ATOM 796 C CA . ILE A 1 95 ? -6.944 -1.317 4.960 1.00 95.00 95 ILE A CA 1
ATOM 797 C C . ILE A 1 95 ? -7.609 -2.201 6.007 1.00 95.00 95 ILE A C 1
ATOM 799 O O . ILE A 1 95 ? -8.794 -2.511 5.902 1.00 95.00 95 ILE A O 1
ATOM 803 N N . LEU A 1 96 ? -6.834 -2.618 7.006 1.00 94.94 96 LEU A N 1
ATOM 804 C CA . LEU A 1 96 ? -7.334 -3.375 8.146 1.00 94.94 96 LEU A CA 1
ATOM 805 C C . LEU A 1 96 ? -7.631 -2.419 9.300 1.00 94.94 96 LEU A C 1
ATOM 807 O O . LEU A 1 96 ? -6.742 -1.679 9.729 1.00 94.94 96 LEU A O 1
ATOM 811 N N . THR A 1 97 ? -8.852 -2.481 9.823 1.00 95.25 97 THR A N 1
ATOM 812 C CA . THR A 1 97 ? -9.287 -1.686 10.974 1.00 95.25 97 THR A CA 1
ATOM 813 C C . THR A 1 97 ? -10.050 -2.546 11.968 1.00 95.25 97 THR A C 1
ATOM 815 O O . THR A 1 97 ? -10.560 -3.617 11.637 1.00 95.25 97 THR A O 1
ATOM 818 N N . SER A 1 98 ? -10.093 -2.080 13.209 1.00 94.00 98 SER A N 1
ATOM 819 C CA . SER A 1 98 ? -10.830 -2.676 14.309 1.00 94.00 98 SER A CA 1
ATOM 820 C C . SER A 1 98 ? -11.872 -1.685 14.794 1.00 94.00 98 SER A C 1
ATOM 822 O O . SER A 1 98 ? -11.539 -0.588 15.248 1.00 94.00 98 SER A O 1
ATOM 824 N N . THR A 1 99 ? -13.139 -2.071 14.710 1.00 91.94 99 THR A N 1
ATOM 825 C CA . THR A 1 99 ? -14.253 -1.306 15.266 1.00 91.94 99 THR A CA 1
ATOM 826 C C . THR A 1 99 ? -14.726 -1.962 16.560 1.00 91.94 99 THR A C 1
ATOM 828 O O . THR A 1 99 ? -14.829 -3.193 16.605 1.00 91.94 99 THR A O 1
ATOM 831 N N . PRO A 1 100 ? -15.063 -1.183 17.604 1.00 86.06 100 PRO A N 1
ATOM 832 C CA . PRO A 1 100 ? -15.702 -1.728 18.793 1.00 86.06 100 PRO A CA 1
ATOM 833 C C . PRO A 1 100 ? -16.931 -2.547 18.398 1.00 86.06 100 PRO A C 1
ATOM 835 O O . PRO A 1 100 ? -17.784 -2.077 17.648 1.00 86.06 100 PRO A O 1
ATOM 838 N N . THR A 1 101 ? -17.000 -3.782 18.879 1.00 83.38 101 THR A N 1
ATOM 839 C CA . THR A 1 101 ? -18.204 -4.608 18.760 1.00 83.38 101 THR A CA 1
ATOM 840 C C . THR A 1 101 ? -18.957 -4.509 20.078 1.00 83.38 101 THR A C 1
ATOM 842 O O . THR A 1 101 ? -18.329 -4.489 21.140 1.00 83.38 101 THR A O 1
ATOM 845 N N . GLU A 1 102 ? -20.287 -4.445 20.033 1.00 78.38 102 GLU A N 1
ATOM 846 C CA . GLU A 1 102 ? -21.083 -4.640 21.242 1.00 78.38 102 GLU A CA 1
ATOM 847 C C . GLU A 1 102 ? -20.792 -6.042 21.781 1.00 78.38 102 GLU A C 1
ATOM 849 O O . GLU A 1 102 ? -21.068 -7.052 21.132 1.00 78.38 102 GLU A O 1
ATOM 854 N N . ILE A 1 103 ? -20.184 -6.108 22.965 1.00 68.12 103 ILE A N 1
ATOM 855 C CA . ILE A 1 103 ? -20.076 -7.360 23.702 1.00 68.12 103 ILE A CA 1
ATOM 856 C C . ILE A 1 103 ? -21.490 -7.658 24.189 1.00 68.12 103 ILE A C 1
ATOM 858 O O . ILE A 1 103 ? -21.926 -7.136 25.215 1.00 68.12 103 ILE A O 1
ATOM 862 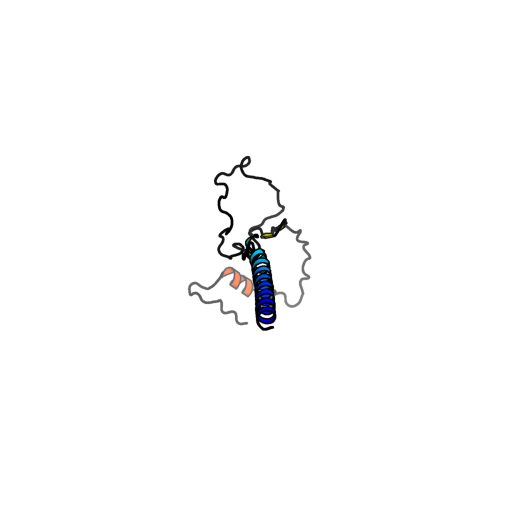N N . GLU A 1 104 ? -22.238 -8.464 23.439 1.00 59.41 104 GLU A N 1
ATOM 863 C CA . GLU A 1 104 ? -23.407 -9.116 24.007 1.00 59.41 104 GLU A CA 1
ATOM 864 C C . GLU A 1 104 ? -22.857 -9.985 25.141 1.00 59.41 104 GLU A C 1
ATOM 866 O O . GLU A 1 104 ? -22.172 -10.981 24.895 1.00 59.41 104 GLU A O 1
ATOM 871 N N . ASN A 1 105 ? -23.076 -9.559 26.390 1.00 56.22 105 ASN A N 1
ATOM 872 C CA . ASN A 1 105 ? -22.832 -10.371 27.574 1.00 56.22 105 ASN A CA 1
ATOM 873 C C . ASN A 1 105 ? -23.799 -11.556 27.512 1.00 56.22 105 ASN A C 1
ATOM 875 O O . ASN A 1 105 ? -24.785 -11.619 28.242 1.00 56.22 105 ASN A O 1
ATOM 879 N N . LYS A 1 106 ? -23.541 -12.510 26.616 1.00 50.00 106 LYS A N 1
ATOM 880 C CA . LYS A 1 106 ? -23.991 -13.871 26.821 1.00 50.00 106 LYS A CA 1
ATOM 881 C C . LYS A 1 106 ? -23.200 -14.321 28.025 1.00 50.00 106 LYS A C 1
ATOM 883 O O . LYS A 1 106 ? -22.042 -14.709 27.885 1.00 50.00 106 LYS A O 1
ATOM 888 N N . GLU A 1 107 ? -23.807 -14.154 29.198 1.00 55.88 107 GLU A N 1
ATOM 889 C CA . GLU A 1 107 ? -23.435 -14.877 30.402 1.00 55.88 107 GLU A CA 1
ATOM 890 C C . GLU A 1 107 ? -23.164 -16.305 29.944 1.00 55.88 107 GLU A C 1
ATOM 892 O O . GLU A 1 107 ? -24.073 -17.035 29.540 1.00 55.88 107 GLU A O 1
ATOM 897 N N . GLN A 1 108 ? -21.879 -16.646 29.846 1.00 51.75 108 GLN A N 1
ATOM 898 C CA . GLN A 1 108 ? -21.471 -18.007 29.566 1.00 51.75 108 GLN A CA 1
ATOM 899 C C . GLN A 1 108 ? -22.173 -18.828 30.645 1.00 51.75 108 GLN A C 1
ATOM 901 O O . GLN A 1 108 ? -22.064 -18.445 31.817 1.00 51.75 108 GLN A O 1
ATOM 906 N N . PRO A 1 109 ? -22.946 -19.874 30.295 1.00 48.09 109 PRO A N 1
ATOM 907 C CA . PRO A 1 109 ? -23.522 -20.734 31.307 1.00 48.09 109 PRO A CA 1
ATOM 908 C C . PRO A 1 109 ? -22.369 -21.145 32.207 1.00 48.09 109 PRO A C 1
ATOM 910 O O . PRO A 1 109 ? -21.402 -21.736 31.727 1.00 48.09 109 PRO A O 1
ATOM 913 N N . VAL A 1 110 ? -22.429 -20.741 33.475 1.00 54.44 110 VAL A N 1
ATOM 914 C CA . VAL A 1 110 ? -21.502 -21.222 34.490 1.00 54.44 110 VAL A CA 1
ATOM 915 C C . VAL A 1 110 ? -21.731 -22.724 34.503 1.00 54.44 110 VAL A C 1
ATOM 917 O O . VAL A 1 110 ? -22.752 -23.198 35.006 1.00 54.44 110 VAL A O 1
ATOM 920 N N . GLU A 1 111 ? -20.867 -23.461 33.809 1.00 52.72 111 GLU A N 1
ATOM 921 C CA . GLU A 1 111 ? -20.963 -24.904 33.731 1.00 52.72 111 GLU A CA 1
ATOM 922 C C . GLU A 1 111 ? -20.658 -25.400 35.140 1.00 52.72 111 GLU A C 1
ATOM 924 O O . GLU A 1 111 ? -19.523 -25.387 35.613 1.00 52.72 111 GLU A O 1
ATOM 929 N N . ASN A 1 112 ? -21.726 -25.726 35.863 1.00 49.34 112 ASN A N 1
ATOM 930 C CA . ASN A 1 112 ? -21.677 -26.286 37.200 1.00 49.34 112 ASN A CA 1
ATOM 931 C C . ASN A 1 112 ? -21.095 -27.704 37.116 1.00 49.34 112 ASN A C 1
ATOM 933 O O . ASN A 1 112 ? -21.816 -28.696 37.185 1.00 49.34 112 ASN A O 1
ATOM 937 N N . GLY A 1 113 ? -19.779 -27.782 36.960 1.00 54.12 113 GLY A N 1
ATOM 938 C CA . GLY A 1 113 ? -18.967 -28.981 37.082 1.00 54.12 113 GLY A CA 1
ATOM 939 C C . GLY A 1 113 ? -17.654 -28.592 37.746 1.00 54.12 113 GLY A C 1
ATOM 940 O O . GLY A 1 113 ? -16.687 -28.333 37.051 1.00 54.12 113 GLY A O 1
ATOM 941 N N . ASN A 1 114 ? -17.648 -28.488 39.084 1.00 56.66 114 ASN A N 1
ATOM 942 C CA . ASN A 1 114 ? -16.497 -28.070 39.905 1.00 56.66 114 ASN A CA 1
ATOM 943 C C . ASN A 1 114 ? -15.725 -26.876 39.303 1.00 56.66 114 ASN A C 1
ATOM 945 O O . ASN A 1 114 ? -14.628 -27.034 38.770 1.00 56.66 114 ASN A O 1
ATOM 949 N N . GLY A 1 115 ? -16.334 -25.688 39.383 1.00 55.19 115 GLY A N 1
ATOM 950 C CA . GLY A 1 115 ? -15.928 -24.432 38.732 1.00 55.19 115 GLY A CA 1
ATOM 951 C C . GLY A 1 115 ? -14.621 -23.785 39.205 1.00 55.19 115 GLY A C 1
ATOM 952 O O . GLY A 1 115 ? -14.543 -22.562 39.284 1.00 55.19 115 GLY A O 1
ATOM 953 N N . ASP A 1 116 ? -13.594 -24.581 39.485 1.00 63.59 116 ASP A N 1
ATOM 954 C CA . ASP A 1 116 ? -12.295 -24.107 39.958 1.00 63.59 116 ASP A CA 1
ATOM 955 C C . ASP A 1 116 ? -11.229 -24.120 38.853 1.00 63.59 116 ASP A C 1
ATOM 957 O O . ASP A 1 116 ? -10.089 -23.768 39.138 1.00 63.59 116 ASP A O 1
ATOM 961 N N . THR A 1 117 ? -11.554 -24.516 37.613 1.00 61.31 117 THR A N 1
ATOM 962 C CA . THR A 1 117 ? -10.593 -24.632 36.494 1.00 61.31 117 THR A CA 1
ATOM 963 C C . THR A 1 117 ? -10.908 -23.691 35.326 1.00 61.31 117 THR A C 1
ATOM 965 O O . THR A 1 117 ? -12.049 -23.279 35.135 1.00 61.31 117 THR A O 1
ATOM 968 N N . ASP A 1 118 ? -9.877 -23.285 34.586 1.00 68.12 118 ASP A N 1
ATOM 969 C CA . ASP A 1 118 ? -9.942 -22.365 33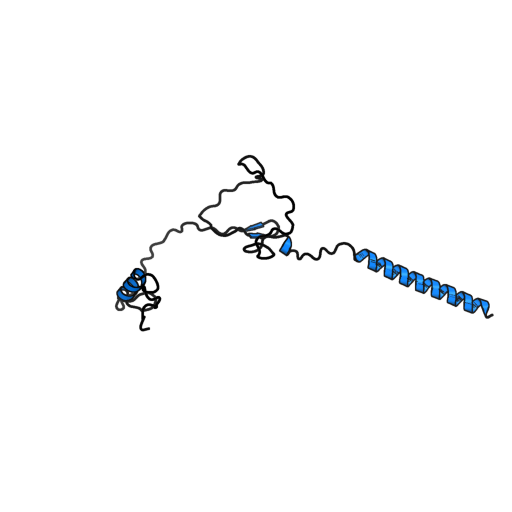.452 1.00 68.12 118 ASP A CA 1
ATOM 970 C C . ASP A 1 118 ? -10.191 -23.089 32.108 1.00 68.12 118 ASP A C 1
ATOM 972 O O . ASP A 1 118 ? -10.412 -24.298 32.055 1.00 68.12 118 ASP A O 1
ATOM 976 N N . PHE A 1 119 ? -10.120 -22.349 30.993 1.00 64.19 119 PHE A N 1
ATOM 977 C CA . PHE A 1 119 ? -10.308 -22.872 29.629 1.00 64.19 119 PHE A CA 1
ATOM 978 C C . PHE A 1 119 ? -9.354 -24.024 29.251 1.00 64.19 119 PHE A C 1
ATOM 980 O O . PHE A 1 119 ? -9.675 -24.829 28.378 1.00 64.19 119 PHE A O 1
ATOM 987 N N . PHE A 1 120 ? -8.186 -24.115 29.893 1.00 66.44 120 PHE A N 1
ATOM 988 C CA . PHE A 1 120 ? -7.190 -25.164 29.667 1.00 66.44 120 PHE A CA 1
ATOM 989 C C . PHE A 1 120 ? -7.306 -26.313 30.679 1.00 66.44 120 PHE A C 1
ATOM 991 O O . PHE A 1 120 ? -6.471 -27.218 30.672 1.00 66.44 120 PHE A O 1
ATOM 998 N N . GLY A 1 121 ? -8.326 -26.291 31.544 1.00 65.69 121 GLY A N 1
ATOM 999 C CA . GLY A 1 121 ? -8.515 -27.265 32.613 1.00 65.69 121 GLY A CA 1
ATOM 1000 C C . GLY A 1 121 ? -7.527 -27.102 33.769 1.00 65.69 121 GLY A C 1
ATOM 1001 O O . GLY A 1 121 ? -7.415 -28.010 34.592 1.00 65.69 121 GLY A O 1
ATOM 1002 N N . ILE A 1 122 ? -6.809 -25.973 33.859 1.00 70.12 122 ILE A N 1
ATOM 1003 C CA . ILE A 1 122 ? -5.925 -25.696 34.997 1.00 70.12 122 ILE A CA 1
ATOM 1004 C C . ILE A 1 122 ? -6.680 -24.919 36.081 1.00 70.12 122 ILE A C 1
ATOM 1006 O O . ILE A 1 122 ? -7.525 -24.088 35.760 1.00 70.12 122 ILE A O 1
ATOM 1010 N N . PRO A 1 123 ? -6.395 -25.134 37.374 1.00 80.62 123 PRO A N 1
ATOM 1011 C CA . PRO A 1 123 ? -7.042 -24.383 38.443 1.00 80.62 123 PRO A CA 1
ATOM 1012 C C . PRO A 1 123 ? -6.908 -22.855 38.291 1.00 80.62 123 PRO A C 1
ATOM 1014 O O . PRO A 1 123 ? -5.819 -22.336 38.041 1.00 80.62 123 PRO A O 1
ATOM 1017 N N . LEU A 1 124 ? -7.993 -22.109 38.507 1.00 71.38 124 LEU A N 1
ATOM 1018 C CA . LEU A 1 124 ? -8.074 -20.659 38.299 1.00 71.38 124 LEU A CA 1
ATOM 1019 C C . LEU A 1 124 ? -7.059 -19.886 39.155 1.00 71.38 124 LEU A C 1
ATOM 1021 O O . LEU A 1 124 ? -6.493 -18.884 38.716 1.00 71.38 124 LEU A O 1
ATOM 1025 N N . GLU A 1 125 ? -6.784 -20.368 40.365 1.00 71.12 125 GLU A N 1
ATOM 1026 C CA . GLU A 1 125 ? -5.767 -19.787 41.246 1.00 71.12 125 GLU A CA 1
ATOM 1027 C C . GLU A 1 125 ? -4.345 -19.993 40.706 1.00 71.12 125 GLU A C 1
ATOM 1029 O O . GLU A 1 125 ? -3.519 -19.080 40.763 1.00 71.12 125 GLU A O 1
ATOM 1034 N N . GLN A 1 126 ? -4.075 -21.145 40.087 1.00 72.19 126 GLN A N 1
ATOM 1035 C CA . GLN A 1 126 ? -2.806 -21.411 39.410 1.00 72.19 126 GLN A CA 1
ATOM 1036 C C . GLN A 1 126 ? -2.633 -20.498 38.188 1.00 72.19 126 GLN A C 1
ATOM 1038 O O . GLN A 1 126 ? -1.552 -19.936 37.989 1.00 72.19 126 GLN A O 1
ATOM 1043 N N . PHE A 1 127 ? -3.696 -20.285 37.408 1.00 70.88 127 PHE A N 1
ATOM 1044 C CA . PHE A 1 127 ? -3.680 -19.351 36.281 1.00 70.88 127 PHE A CA 1
ATOM 1045 C C . PHE A 1 127 ? -3.417 -17.907 36.734 1.00 70.88 127 PHE A C 1
ATOM 1047 O O . PHE A 1 127 ? -2.525 -17.244 36.201 1.00 70.88 127 PHE A O 1
ATOM 1054 N N . LYS A 1 128 ? -4.128 -17.418 37.761 1.00 71.25 128 LYS A N 1
ATOM 1055 C CA . LYS A 1 128 ? -3.920 -16.069 38.321 1.00 71.25 128 LYS A CA 1
ATOM 1056 C C . LYS A 1 128 ? -2.488 -15.875 38.816 1.00 71.25 128 LYS A C 1
ATOM 1058 O O . LYS A 1 128 ? -1.895 -14.827 38.565 1.00 71.25 128 LYS A O 1
ATOM 1063 N N . GLN A 1 129 ? -1.910 -16.883 39.469 1.00 71.38 129 GLN A N 1
ATOM 1064 C CA . GLN A 1 129 ? -0.525 -16.840 39.936 1.00 71.38 129 GLN A CA 1
ATOM 1065 C C . GLN A 1 129 ? 0.478 -16.800 38.771 1.00 71.38 129 GLN A C 1
ATOM 1067 O O . GLN A 1 129 ? 1.429 -16.014 38.802 1.00 71.38 129 GLN A O 1
ATOM 1072 N N . ALA A 1 130 ? 0.263 -17.594 37.718 1.00 65.31 130 ALA A N 1
ATOM 1073 C CA . ALA A 1 130 ? 1.093 -17.585 36.511 1.00 65.31 130 ALA A CA 1
ATOM 1074 C C . ALA A 1 130 ? 1.004 -16.251 35.742 1.00 65.31 130 ALA A C 1
ATOM 1076 O O . ALA A 1 130 ? 2.021 -15.710 35.307 1.00 65.31 130 ALA A O 1
ATOM 1077 N N . ALA A 1 131 ? -0.195 -15.676 35.629 1.00 66.38 131 ALA A N 1
ATOM 1078 C CA . ALA A 1 131 ? -0.418 -14.384 34.985 1.00 66.38 131 ALA A CA 1
ATOM 1079 C C . ALA A 1 131 ? 0.233 -13.223 35.760 1.00 66.38 131 ALA A C 1
ATOM 1081 O O . ALA A 1 131 ? 0.841 -12.341 35.157 1.00 66.38 131 ALA A O 1
ATOM 1082 N N . GLN A 1 132 ? 0.163 -13.245 37.096 1.00 65.25 132 GLN A N 1
ATOM 1083 C CA . GLN A 1 132 ? 0.799 -12.242 37.962 1.00 65.25 132 GLN A CA 1
ATOM 1084 C C . GLN A 1 132 ? 2.325 -12.348 37.976 1.00 65.25 132 GLN A C 1
ATOM 1086 O O . GLN A 1 132 ? 3.014 -11.338 38.104 1.00 65.25 132 GLN A O 1
ATOM 1091 N N . THR A 1 133 ? 2.860 -13.564 37.856 1.00 63.28 133 THR A N 1
ATOM 1092 C CA . THR A 1 133 ? 4.312 -13.786 37.802 1.00 63.28 133 THR A CA 1
ATOM 1093 C C . THR A 1 133 ? 4.916 -13.472 36.441 1.00 63.28 133 THR A C 1
ATOM 1095 O O . THR A 1 133 ? 6.135 -13.358 36.369 1.00 63.28 133 THR A O 1
ATOM 1098 N N . GLY A 1 134 ? 4.081 -13.227 35.421 1.00 53.44 134 GLY A N 1
ATOM 1099 C CA . GLY A 1 134 ? 4.411 -12.369 34.287 1.00 53.44 134 GLY A CA 1
ATOM 1100 C C . GLY A 1 134 ? 5.748 -12.704 33.638 1.00 53.44 134 GLY A C 1
ATOM 1101 O O . GLY A 1 134 ? 6.704 -11.939 33.730 1.00 53.44 134 GLY A O 1
ATOM 1102 N N . GLY A 1 135 ? 5.810 -13.844 32.955 1.00 60.84 135 GLY A N 1
ATOM 1103 C CA . GLY A 1 135 ? 7.022 -14.262 32.268 1.00 60.84 135 GLY A CA 1
ATOM 1104 C C . GLY A 1 135 ? 8.051 -14.891 33.201 1.00 60.84 135 GLY A C 1
ATOM 1105 O O . GLY A 1 135 ? 7.864 -15.029 34.405 1.00 60.84 135 GLY A O 1
ATOM 1106 N N . ARG A 1 136 ? 9.124 -15.386 32.584 1.00 56.78 136 ARG A N 1
ATOM 1107 C CA . ARG A 1 136 ? 10.192 -16.138 33.246 1.00 56.78 136 ARG A CA 1
ATOM 1108 C C . ARG A 1 136 ? 10.600 -15.486 34.572 1.00 56.78 136 ARG A C 1
ATOM 1110 O O . ARG A 1 136 ? 10.730 -14.266 34.648 1.00 56.78 136 ARG A O 1
ATOM 1117 N N . ASN A 1 137 ? 10.853 -16.302 35.595 1.00 60.62 137 ASN A N 1
ATOM 1118 C CA . ASN A 1 137 ? 11.329 -15.804 36.887 1.00 60.62 137 ASN A CA 1
ATOM 1119 C C . ASN A 1 137 ? 12.642 -14.998 36.720 1.00 60.62 137 ASN A C 1
ATOM 1121 O O . ASN A 1 137 ? 13.260 -15.003 35.657 1.00 60.62 137 ASN A O 1
ATOM 1125 N N . ARG A 1 138 ? 13.146 -14.336 37.773 1.00 57.12 138 ARG A N 1
ATOM 1126 C CA . ARG A 1 138 ? 14.431 -13.590 37.711 1.00 57.12 138 ARG A CA 1
ATOM 1127 C C . ARG A 1 138 ? 15.637 -14.430 37.236 1.00 57.12 138 ARG A C 1
ATOM 1129 O O . ARG A 1 138 ? 16.685 -13.862 36.953 1.00 57.12 138 ARG A O 1
ATOM 1136 N N . ARG A 1 139 ? 15.500 -15.761 37.166 1.00 63.34 139 ARG A N 1
ATOM 1137 C CA . ARG A 1 139 ? 16.485 -16.724 36.650 1.00 63.34 139 ARG A CA 1
ATOM 1138 C C . ARG A 1 139 ? 16.216 -17.173 35.204 1.00 63.34 139 ARG A C 1
ATOM 1140 O O . ARG A 1 139 ? 16.955 -18.001 34.689 1.00 63.34 139 ARG A O 1
ATOM 1147 N N . GLY A 1 140 ? 15.198 -16.643 34.529 1.00 60.47 140 GLY A N 1
ATOM 1148 C CA . GLY A 1 140 ? 14.859 -17.032 33.160 1.00 60.47 140 GLY A CA 1
ATOM 1149 C C . GLY A 1 140 ? 14.103 -18.364 33.048 1.00 60.47 140 GLY A C 1
ATOM 1150 O O . GLY A 1 140 ? 13.849 -18.819 31.934 1.00 60.47 140 GLY A O 1
ATOM 1151 N N . GLU A 1 141 ? 13.721 -18.993 34.158 1.00 59.69 141 GLU A N 1
ATOM 1152 C CA . GLU A 1 141 ? 13.038 -20.288 34.144 1.00 59.69 141 GLU A CA 1
ATOM 1153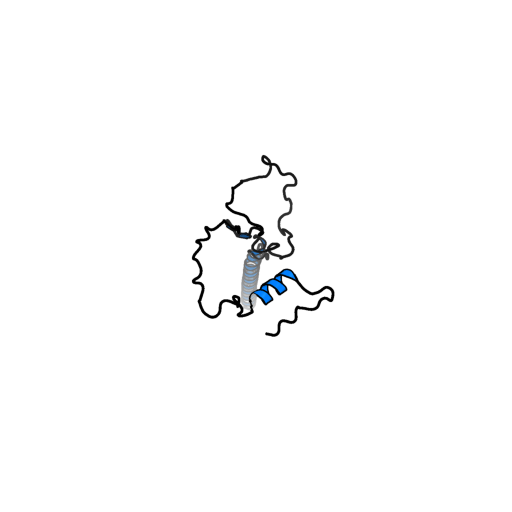 C C . GLU A 1 141 ? 11.539 -20.083 33.904 1.00 59.69 141 GLU A C 1
ATOM 1155 O O . GLU A 1 141 ? 10.917 -19.165 34.456 1.00 59.69 141 GLU A O 1
ATOM 1160 N N . ALA A 1 142 ? 10.959 -20.944 33.065 1.00 57.53 142 ALA A N 1
ATOM 1161 C CA . ALA A 1 142 ? 9.514 -21.028 32.932 1.00 57.53 142 ALA A CA 1
ATOM 1162 C C . ALA A 1 142 ? 8.901 -21.475 34.274 1.00 57.53 142 ALA A C 1
ATOM 1164 O O . ALA A 1 142 ? 9.532 -22.249 35.001 1.00 57.53 142 ALA A O 1
ATOM 1165 N N . PRO A 1 143 ? 7.685 -21.016 34.613 1.00 60.25 143 PRO A N 1
ATOM 1166 C CA . PRO A 1 143 ? 6.951 -21.574 35.739 1.00 60.25 143 PRO A CA 1
ATOM 1167 C C . PRO A 1 143 ? 6.819 -23.086 35.536 1.00 60.25 143 PRO A C 1
ATOM 1169 O O . PRO A 1 143 ? 6.451 -23.528 34.447 1.00 60.25 143 PRO A O 1
ATOM 1172 N N . ASN A 1 144 ? 7.146 -23.878 36.559 1.00 58.31 144 ASN A N 1
ATOM 1173 C CA . ASN A 1 144 ? 6.922 -25.317 36.506 1.00 58.31 144 ASN A CA 1
ATOM 1174 C C . ASN A 1 144 ? 5.413 -25.573 36.591 1.00 58.31 144 ASN A C 1
ATOM 1176 O O . ASN A 1 144 ? 4.837 -25.611 37.679 1.00 58.31 144 ASN A O 1
ATOM 1180 N N . LEU A 1 145 ? 4.779 -25.669 35.428 1.00 59.84 145 LEU A N 1
ATOM 1181 C CA . LEU A 1 145 ? 3.410 -26.122 35.287 1.00 59.84 145 LEU A CA 1
ATOM 1182 C C . LEU A 1 145 ? 3.484 -27.643 35.152 1.00 59.84 145 LEU A C 1
ATOM 1184 O O . LEU A 1 145 ? 3.860 -28.148 34.096 1.00 59.84 145 LEU A O 1
ATOM 1188 N N . ASN A 1 146 ? 3.182 -28.365 36.232 1.00 54.38 146 ASN A N 1
ATOM 1189 C CA . ASN A 1 146 ? 2.925 -29.801 36.144 1.00 54.38 146 ASN A CA 1
ATOM 1190 C C . ASN A 1 146 ? 1.624 -29.976 35.343 1.00 54.38 146 ASN A C 1
ATOM 1192 O O . ASN A 1 146 ? 0.542 -29.836 35.913 1.00 54.38 146 ASN A O 1
ATOM 1196 N N . LEU A 1 147 ? 1.758 -30.167 34.029 1.00 52.38 147 LEU A N 1
ATOM 1197 C CA . LEU A 1 147 ? 0.682 -30.565 33.117 1.00 52.38 147 LEU A CA 1
ATOM 1198 C C . LEU A 1 147 ? 0.423 -32.070 33.226 1.00 52.38 147 LEU A C 1
ATOM 1200 O O . LEU A 1 147 ? 1.416 -32.821 33.378 1.00 52.38 147 LEU A O 1
#